Protein AF-A0A483IIA9-F1 (afdb_monomer_lite)

InterPro domains:
  IPR01966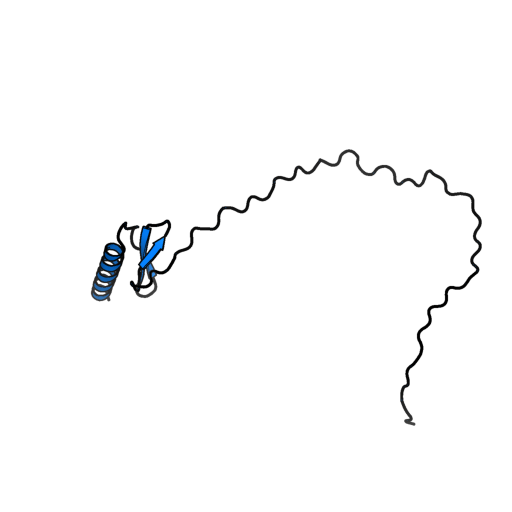6 Cell division activator CedA [NF007510] (24-109)
  IPR019666 Cell division activator CedA [PF10729] (32-105)
  IPR038463 CedA-like superfamily [G3DSA:3.30.730.20] (44-110)

Radius of gyration: 38.46 Å; chains: 1; bounding box: 85×51×94 Å

Secondary structure (DSSP, 8-state):
--------------PPP-----------TT-S-----S-----PPPP--PPPPP---EE-TT-SSEEEETTEEEEEEEETTEEEEPPPBSSHHHHHHHHHHHHHHHHH--

pLDDT: mean 73.08, std 19.44, range [34.75, 95.56]

Foldseek 3Di:
DDDYDDDDDDDDDDDDDPDDDDDDDDPPVVPPPPPPPPPDDDPDDDDPDDPDPQFDWADDPPADFWTAGPNWIKGWDDQPNDIDIDPTHNDNVVRRVVVVVVVVVSVVVD

Sequence (110 aa):
MRIGGEGATNGATIGYDIGFCFPLCLVNPFVMKPLRQQNRPVISYVPRVEPAPPEHAVKMDHFRDVWILRGKYVAFLLMGEHFRRSPAFSVPESAQRWANQVRQEGEIEA

Organism: Klebsiella pneumoniae (NCBI:txid573)

Structure (mmCIF, N/CA/C/O backbone):
data_AF-A0A483IIA9-F1
#
_entry.id   AF-A0A483IIA9-F1
#
loop_
_atom_site.group_PDB
_atom_site.id
_atom_site.type_symbol
_atom_site.label_atom_id
_atom_site.label_alt_id
_atom_site.label_comp_id
_atom_site.label_asym_id
_atom_site.label_entity_id
_atom_site.label_seq_id
_atom_site.pdbx_PDB_ins_code
_atom_site.Cartn_x
_atom_site.Cartn_y
_atom_site.Cartn_z
_atom_site.occupancy
_atom_site.B_iso_or_equiv
_atom_site.auth_seq_id
_atom_site.auth_comp_id
_atom_site.auth_asym_id
_atom_site.auth_atom_id
_atom_site.pdbx_PDB_model_num
ATOM 1 N N . MET A 1 1 ? -70.596 -17.951 -30.491 1.00 38.91 1 MET A N 1
ATOM 2 C CA . MET A 1 1 ? -70.231 -19.144 -31.284 1.00 38.91 1 MET A CA 1
ATOM 3 C C . MET A 1 1 ? -68.708 -19.165 -31.375 1.00 38.91 1 MET A C 1
ATOM 5 O O . MET A 1 1 ? -68.150 -18.209 -31.891 1.00 38.91 1 MET A O 1
ATOM 9 N N . ARG A 1 2 ? -68.035 -20.132 -30.735 1.00 48.66 2 ARG A N 1
ATOM 10 C CA . ARG A 1 2 ? -66.566 -20.290 -30.766 1.00 48.66 2 ARG A CA 1
ATOM 11 C C . ARG A 1 2 ? -66.201 -21.291 -31.852 1.00 48.66 2 ARG A C 1
ATOM 13 O O . ARG A 1 2 ? -66.718 -22.392 -31.740 1.00 48.66 2 ARG A O 1
ATOM 20 N N . ILE A 1 3 ? -65.298 -20.952 -32.775 1.00 44.03 3 ILE A N 1
ATOM 21 C CA . ILE A 1 3 ? -64.395 -21.872 -33.507 1.00 44.03 3 ILE A CA 1
ATOM 22 C C . ILE A 1 3 ? -63.274 -20.967 -34.078 1.00 44.03 3 ILE A C 1
ATOM 24 O O . ILE A 1 3 ? -63.612 -19.969 -34.703 1.00 44.03 3 ILE A O 1
ATOM 28 N N . GLY A 1 4 ? -62.001 -21.050 -33.660 1.00 36.12 4 GLY A N 1
ATOM 29 C CA . GLY A 1 4 ? -60.980 -22.044 -34.063 1.00 36.12 4 GLY A CA 1
ATOM 30 C C . GLY A 1 4 ? -60.214 -21.488 -35.282 1.00 36.12 4 GLY A C 1
ATOM 31 O O . GLY A 1 4 ? -60.855 -20.944 -36.166 1.00 36.12 4 GLY A O 1
ATOM 32 N N . GLY A 1 5 ? -58.891 -21.486 -35.433 1.00 34.75 5 GLY A N 1
ATOM 33 C CA . GLY A 1 5 ? -57.763 -22.202 -34.833 1.00 34.75 5 GLY A CA 1
ATOM 34 C C . GLY A 1 5 ? -56.699 -22.342 -35.946 1.00 34.75 5 GLY A C 1
ATOM 35 O O . GLY A 1 5 ? -57.099 -22.512 -37.090 1.00 34.75 5 GLY A O 1
ATOM 36 N N . GLU A 1 6 ? -55.408 -22.202 -35.601 1.00 40.75 6 GLU A N 1
ATOM 37 C CA . GLU A 1 6 ? -54.184 -22.729 -36.274 1.00 40.75 6 GLU A CA 1
ATOM 38 C C . GLU A 1 6 ? -54.036 -22.553 -37.813 1.00 40.75 6 GLU A C 1
ATOM 40 O O . GLU A 1 6 ? -54.862 -22.974 -38.604 1.00 40.75 6 GLU A O 1
ATOM 45 N N . GLY A 1 7 ? -53.000 -21.916 -38.372 1.00 40.59 7 GLY A N 1
ATOM 46 C CA . GLY A 1 7 ? -51.572 -22.166 -38.170 1.00 40.59 7 GLY A CA 1
ATOM 47 C C . GLY A 1 7 ? -51.032 -23.107 -39.263 1.00 40.59 7 GLY A C 1
ATOM 48 O O . GLY A 1 7 ? -51.350 -24.284 -39.223 1.00 40.59 7 GLY A O 1
ATOM 49 N N . ALA A 1 8 ? -50.215 -22.616 -40.208 1.00 36.09 8 ALA A N 1
ATOM 50 C CA . ALA A 1 8 ? -49.147 -23.390 -40.869 1.00 36.09 8 ALA A CA 1
ATOM 51 C C . ALA A 1 8 ? -48.306 -22.521 -41.825 1.00 36.09 8 ALA A C 1
ATOM 53 O O . ALA A 1 8 ? -48.805 -21.732 -42.619 1.00 36.09 8 ALA A O 1
ATOM 54 N N . THR A 1 9 ? -47.001 -22.713 -41.704 1.00 48.88 9 THR A N 1
ATOM 55 C CA . THR A 1 9 ? -45.859 -22.165 -42.437 1.00 48.88 9 THR A CA 1
ATOM 56 C C . THR A 1 9 ? -45.884 -22.431 -43.951 1.00 48.88 9 THR A C 1
ATOM 58 O O . THR A 1 9 ? -46.404 -23.458 -44.377 1.00 48.88 9 THR A O 1
ATOM 61 N N . ASN A 1 10 ? -45.211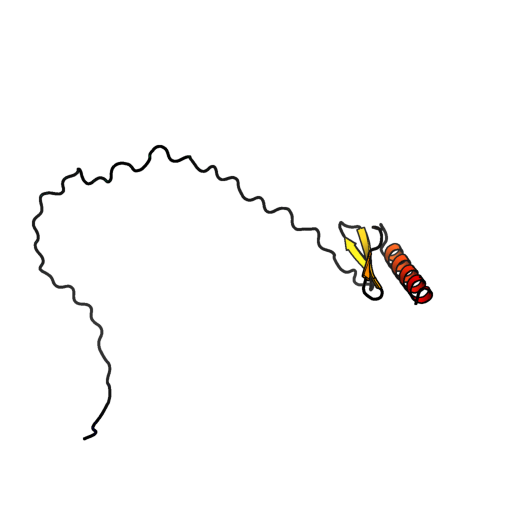 -21.584 -44.748 1.00 43.84 10 ASN A N 1
ATOM 62 C CA . ASN A 1 10 ? -44.055 -21.934 -45.610 1.00 43.84 10 ASN A CA 1
ATOM 63 C C . ASN A 1 10 ? -43.904 -20.976 -46.810 1.00 43.84 10 ASN A C 1
ATOM 65 O O . ASN A 1 10 ? -44.866 -20.726 -47.527 1.00 43.84 10 ASN A O 1
ATOM 69 N N . GLY A 1 11 ? -42.665 -20.553 -47.095 1.00 39.69 11 GLY A N 1
ATOM 70 C CA . GLY A 1 11 ? -42.249 -20.196 -48.461 1.00 39.69 11 GLY A CA 1
ATOM 71 C C . GLY A 1 11 ? -41.730 -18.773 -48.669 1.00 39.69 11 GLY A C 1
ATOM 72 O O . GLY A 1 11 ? -42.484 -17.866 -49.000 1.00 39.69 11 GLY A O 1
ATOM 73 N N . ALA A 1 12 ? -40.414 -18.599 -48.548 1.00 45.59 12 ALA A N 1
ATOM 74 C CA . ALA A 1 12 ? -39.676 -17.454 -49.072 1.00 45.59 12 ALA A CA 1
ATOM 75 C C . ALA A 1 12 ? -39.720 -17.419 -50.612 1.00 45.59 12 ALA A C 1
ATOM 77 O O . ALA A 1 12 ? -39.562 -18.471 -51.223 1.00 45.59 12 ALA A O 1
ATOM 78 N N . THR A 1 13 ? -39.856 -16.233 -51.225 1.00 45.41 13 THR A N 1
ATOM 79 C CA . THR A 1 13 ? -39.129 -15.785 -52.439 1.00 45.41 13 THR A CA 1
ATOM 80 C C . THR A 1 13 ? -39.445 -14.307 -52.706 1.00 45.41 13 THR A C 1
ATOM 82 O O . THR A 1 13 ? -40.600 -13.900 -52.786 1.00 45.41 13 THR A O 1
ATOM 85 N N . ILE A 1 14 ? -38.387 -13.504 -52.805 1.00 51.38 14 ILE A N 1
ATOM 86 C CA . ILE A 1 14 ? -38.386 -12.058 -53.046 1.00 51.38 14 ILE A CA 1
ATOM 87 C C . ILE A 1 14 ? -38.558 -11.835 -54.557 1.00 51.38 14 ILE A C 1
ATOM 89 O O . ILE A 1 14 ? -37.699 -12.253 -55.331 1.00 51.38 14 ILE A O 1
ATOM 93 N N . GLY A 1 15 ? -39.660 -11.212 -54.982 1.00 44.50 15 GLY A N 1
ATOM 94 C CA . GLY A 1 15 ? -39.900 -10.829 -56.378 1.00 44.50 15 GLY A CA 1
ATOM 95 C C . GLY A 1 15 ? -39.561 -9.357 -56.616 1.00 44.50 15 GLY A C 1
ATOM 96 O O . GLY A 1 15 ? -40.063 -8.492 -55.902 1.00 44.50 15 GLY A O 1
ATOM 97 N N . TYR A 1 16 ? -38.723 -9.069 -57.613 1.00 48.44 16 TYR A N 1
ATOM 98 C CA . TYR A 1 16 ? -38.549 -7.721 -58.160 1.00 48.44 16 TYR A CA 1
ATOM 99 C C . TYR A 1 16 ? -39.469 -7.574 -59.376 1.00 48.44 16 TYR A C 1
ATOM 101 O O . TYR A 1 16 ? -39.368 -8.369 -60.310 1.00 48.44 16 TYR A O 1
ATOM 109 N N . ASP A 1 17 ? -40.356 -6.578 -59.359 1.00 40.22 17 ASP A N 1
ATOM 110 C CA . ASP A 1 17 ? -41.228 -6.269 -60.493 1.00 40.22 17 ASP A CA 1
ATOM 111 C C . ASP A 1 17 ? -40.486 -5.400 -61.521 1.00 40.22 17 ASP A C 1
ATOM 113 O O . ASP A 1 17 ? -39.916 -4.347 -61.215 1.00 40.22 17 ASP A O 1
ATOM 117 N N . ILE A 1 18 ? -40.443 -5.920 -62.744 1.00 51.12 18 ILE A N 1
ATOM 118 C CA . ILE A 1 18 ? -39.771 -5.383 -63.921 1.00 51.12 18 ILE A CA 1
ATOM 119 C C . ILE A 1 18 ? -40.761 -4.433 -64.603 1.00 51.12 18 ILE A C 1
ATOM 121 O O . ILE A 1 18 ? -41.572 -4.891 -65.403 1.00 51.12 18 ILE A O 1
ATOM 125 N N . GLY A 1 19 ? -40.710 -3.120 -64.337 1.00 53.03 19 GLY A N 1
ATOM 126 C CA . GLY A 1 19 ? -41.557 -2.223 -65.136 1.00 53.03 19 GLY A CA 1
ATOM 127 C C . GLY A 1 19 ? -41.844 -0.794 -64.688 1.00 53.03 19 GLY A C 1
ATOM 128 O O . GLY A 1 19 ? -42.933 -0.320 -64.993 1.00 53.03 19 GLY A O 1
ATOM 129 N N . PHE A 1 20 ? -40.924 -0.055 -64.055 1.00 37.94 20 PHE A N 1
ATOM 130 C CA . PHE A 1 20 ? -41.105 1.404 -63.929 1.00 37.94 20 PHE A CA 1
ATOM 131 C C . PHE A 1 20 ? -40.120 2.180 -64.803 1.00 37.94 20 PHE A C 1
ATOM 133 O O . PHE A 1 20 ? -39.006 2.523 -64.410 1.00 37.94 20 PHE A O 1
ATOM 140 N N . CYS A 1 21 ? -40.566 2.432 -66.033 1.00 52.00 21 CYS A N 1
ATOM 141 C CA . CYS A 1 21 ? -40.008 3.439 -66.918 1.00 52.00 21 CYS A CA 1
ATOM 142 C C . CYS A 1 21 ? -40.270 4.823 -66.310 1.00 52.00 21 CYS A C 1
ATOM 144 O O . CYS A 1 21 ? -41.420 5.244 -66.208 1.00 52.00 21 CYS A O 1
ATOM 146 N N . PHE A 1 22 ? -39.211 5.550 -65.955 1.00 42.50 22 PHE A N 1
ATOM 147 C CA . PHE A 1 22 ? -39.267 7.007 -65.927 1.00 42.50 22 PHE A CA 1
ATOM 148 C C . PHE A 1 22 ? -38.118 7.595 -66.744 1.00 42.50 22 PHE A C 1
ATOM 150 O O . PHE A 1 22 ? -37.004 7.063 -66.721 1.00 42.50 22 PHE A O 1
ATOM 157 N N . PRO A 1 23 ? -38.403 8.664 -67.505 1.00 47.06 23 PRO A N 1
ATOM 158 C CA . PRO A 1 23 ? -37.519 9.186 -68.524 1.00 47.06 23 PRO A CA 1
ATOM 159 C C . PRO A 1 23 ? -36.307 9.864 -67.887 1.00 47.06 23 PRO A C 1
ATOM 161 O O . PRO A 1 23 ? -36.405 10.606 -66.909 1.00 47.06 23 PRO A O 1
ATOM 164 N N . LEU A 1 24 ? -35.153 9.620 -68.502 1.00 54.91 24 LEU A N 1
ATOM 165 C CA . LEU A 1 24 ? -33.979 10.473 -68.394 1.00 54.91 24 LEU A CA 1
ATOM 166 C C . LEU A 1 24 ? -34.353 11.921 -68.762 1.00 54.91 24 LEU A C 1
ATOM 168 O O . LEU A 1 24 ? -35.280 12.147 -69.539 1.00 54.91 24 LEU A O 1
ATOM 172 N N . CYS A 1 25 ? -33.530 12.865 -68.294 1.00 55.31 25 CYS A N 1
ATOM 173 C CA . CYS A 1 25 ? -33.574 14.321 -68.520 1.00 55.31 25 CYS A CA 1
ATOM 174 C C . CYS A 1 25 ? -34.559 15.043 -67.578 1.00 55.31 25 CYS A C 1
ATOM 176 O O . CYS A 1 25 ? -35.722 15.236 -67.896 1.00 55.31 25 CYS A O 1
ATOM 178 N N . LEU A 1 26 ? -34.163 15.481 -66.383 1.00 53.19 26 LEU A N 1
ATOM 179 C CA . LEU A 1 26 ? -33.304 16.655 -66.222 1.00 53.19 26 LEU A CA 1
ATOM 180 C C . LEU A 1 26 ? -32.673 16.627 -64.813 1.00 53.19 26 LEU A C 1
ATOM 182 O O . LEU A 1 26 ? -33.190 17.225 -63.870 1.00 53.19 26 LEU A O 1
ATOM 186 N N . VAL A 1 27 ? -31.553 15.918 -64.641 1.00 52.16 27 VAL A N 1
ATOM 187 C CA . VAL A 1 27 ? -30.679 16.135 -63.476 1.00 52.16 27 VAL A CA 1
ATOM 188 C C . VAL A 1 27 ? -30.116 17.536 -63.641 1.00 52.16 27 VAL A C 1
ATOM 190 O O . VAL A 1 27 ? -29.153 17.743 -64.369 1.00 52.16 27 VAL A O 1
ATOM 193 N N . ASN A 1 28 ? -30.771 18.520 -63.031 1.00 53.59 28 ASN A N 1
ATOM 194 C CA . ASN A 1 28 ? -30.193 19.838 -62.869 1.00 53.59 28 ASN A CA 1
ATOM 195 C C . ASN A 1 28 ? -28.870 19.631 -62.103 1.00 53.59 28 ASN A C 1
ATOM 197 O O . ASN A 1 28 ? -28.921 19.235 -60.933 1.00 53.59 28 ASN A O 1
ATOM 201 N N . PRO A 1 29 ? -27.685 19.839 -62.714 1.00 52.03 29 PRO A N 1
ATOM 202 C CA . PRO A 1 29 ? -26.410 19.605 -62.030 1.00 52.03 29 PRO A CA 1
ATOM 203 C C . PRO A 1 29 ? -26.213 20.574 -60.850 1.00 52.03 29 PRO A C 1
ATOM 205 O O . PRO A 1 29 ? -25.278 20.430 -60.067 1.00 52.03 29 PRO A O 1
ATOM 208 N N . PHE A 1 30 ? -27.122 21.542 -60.690 1.00 53.44 30 PHE A N 1
ATOM 209 C CA . PHE A 1 30 ? -27.131 22.533 -59.625 1.00 53.44 30 PHE A CA 1
ATOM 210 C C . PHE A 1 30 ? -27.678 22.039 -58.277 1.00 53.44 30 PHE A C 1
ATOM 212 O O . PHE A 1 30 ? -27.676 22.800 -57.314 1.00 53.44 30 PHE A O 1
ATOM 219 N N . VAL A 1 31 ? -28.092 20.771 -58.143 1.00 57.00 31 VAL A N 1
ATOM 220 C CA . VAL A 1 31 ? -28.402 20.176 -56.821 1.00 57.00 31 VAL A CA 1
ATOM 221 C C . VAL A 1 31 ? -27.144 19.562 -56.189 1.00 57.00 31 VAL A C 1
ATOM 223 O O . VAL A 1 31 ? -27.170 18.544 -55.501 1.00 57.00 31 VAL A O 1
ATOM 226 N N . MET A 1 32 ? -25.995 20.200 -56.390 1.00 68.00 32 MET A N 1
ATOM 227 C CA . MET A 1 32 ? -24.885 20.049 -55.461 1.00 68.00 32 MET A CA 1
ATOM 228 C C . MET A 1 32 ? -25.259 20.864 -54.227 1.00 68.00 32 MET A C 1
ATOM 230 O O . MET A 1 32 ? -25.398 22.084 -54.305 1.00 68.00 32 MET A O 1
ATOM 234 N N . LYS A 1 33 ? -25.469 20.193 -53.086 1.00 64.44 33 LYS A N 1
ATOM 235 C CA . LYS A 1 33 ? -25.614 20.876 -51.790 1.00 64.44 33 LYS A CA 1
ATOM 236 C C . LYS A 1 33 ? -24.487 21.918 -51.712 1.00 64.44 33 LYS A C 1
ATOM 238 O O . LYS A 1 33 ? -23.332 21.500 -51.836 1.00 64.44 33 LYS A O 1
ATOM 243 N N . PRO A 1 34 ? -24.772 23.227 -51.559 1.00 61.53 34 PRO A N 1
ATOM 244 C CA . PRO A 1 34 ? -23.710 24.224 -51.512 1.00 61.53 34 PRO A CA 1
ATOM 245 C C . PRO A 1 34 ? -22.736 23.814 -50.413 1.00 61.53 34 PRO A C 1
ATOM 247 O O . PRO A 1 34 ? -23.189 23.346 -49.361 1.00 61.53 34 PRO A O 1
ATOM 250 N N . LEU A 1 35 ? -21.429 23.915 -50.690 1.00 64.31 35 LEU A N 1
ATOM 251 C CA . LEU A 1 35 ? -20.360 23.490 -49.785 1.00 64.31 35 LEU A CA 1
ATOM 252 C C . LEU A 1 35 ? -20.662 24.029 -48.387 1.00 64.31 35 LEU A C 1
ATOM 254 O O . LEU A 1 35 ? -20.520 25.223 -48.115 1.00 64.31 35 LEU A O 1
ATOM 258 N N . ARG A 1 36 ? -21.155 23.160 -47.504 1.00 65.94 36 ARG A N 1
ATOM 259 C CA . ARG A 1 36 ? -21.488 23.592 -46.157 1.00 65.94 36 ARG A CA 1
ATOM 260 C C . ARG A 1 36 ? -20.183 23.866 -45.432 1.00 65.94 36 ARG A C 1
ATOM 262 O O . ARG A 1 36 ? -19.352 22.979 -45.300 1.00 65.94 36 ARG A O 1
ATOM 269 N N . GLN A 1 37 ? -20.058 25.117 -44.996 1.00 63.66 37 GLN A N 1
ATOM 270 C CA . GLN A 1 37 ? -19.061 25.646 -44.074 1.00 63.66 37 GLN A CA 1
ATOM 271 C C . GLN A 1 37 ? -17.614 25.216 -44.377 1.00 63.66 37 GLN A C 1
ATOM 273 O O . GLN A 1 37 ? -17.061 24.331 -43.734 1.00 63.66 37 GLN A O 1
ATOM 278 N N . GLN A 1 38 ? -16.968 25.933 -45.304 1.00 63.88 38 GLN A N 1
ATOM 279 C CA . GLN A 1 38 ? -15.508 25.877 -45.489 1.00 63.88 38 GLN A CA 1
ATOM 280 C C . GLN A 1 38 ? -14.738 26.407 -44.264 1.00 63.88 38 GLN A C 1
ATOM 282 O O . GLN A 1 38 ? -13.582 26.055 -44.064 1.00 63.88 38 GLN A O 1
ATOM 287 N N . ASN A 1 39 ? -15.386 27.216 -43.419 1.00 65.88 39 ASN A N 1
ATOM 288 C CA . ASN A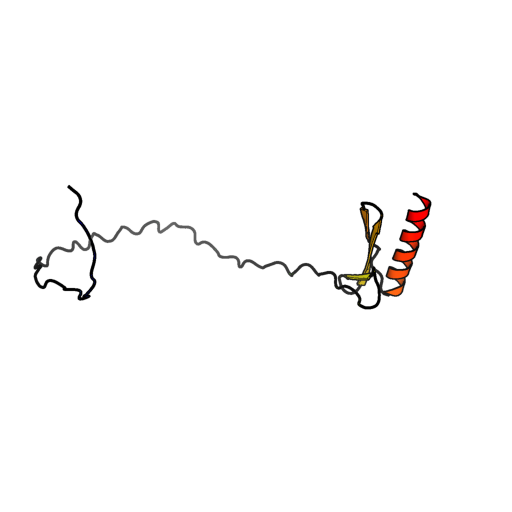 1 39 ? -14.813 27.761 -42.190 1.00 65.88 39 ASN A CA 1
ATOM 289 C C . ASN A 1 39 ? -15.237 26.933 -40.965 1.00 65.88 39 ASN A C 1
ATOM 291 O O . ASN A 1 39 ? -15.919 27.428 -40.062 1.00 65.88 39 ASN A O 1
ATOM 295 N N . ARG A 1 40 ? -14.940 25.628 -40.978 1.00 70.12 40 ARG A N 1
ATOM 296 C CA . ARG A 1 40 ? -15.039 24.797 -39.773 1.00 70.12 40 ARG A CA 1
ATOM 297 C C . ARG A 1 40 ? -13.624 24.649 -39.213 1.00 70.12 40 ARG A C 1
ATOM 299 O O . ARG A 1 40 ? -12.748 24.224 -39.963 1.00 70.12 40 ARG A O 1
ATOM 306 N N . PRO A 1 41 ? -13.375 25.009 -37.943 1.00 73.31 41 PRO A N 1
ATOM 307 C CA . PRO A 1 41 ? -12.044 24.887 -37.367 1.00 73.31 41 PRO A CA 1
ATOM 308 C C . PRO A 1 41 ? -11.565 23.436 -37.475 1.00 73.31 41 PRO A C 1
ATOM 310 O O . PRO A 1 41 ? -12.306 22.504 -37.147 1.00 73.31 41 PRO A O 1
ATOM 313 N N . VAL A 1 42 ? -10.336 23.256 -37.963 1.00 76.00 42 VAL A N 1
ATOM 314 C CA . VAL A 1 42 ? -9.664 21.956 -37.980 1.00 76.00 42 VAL A CA 1
ATOM 315 C C . VAL A 1 42 ? -9.475 21.537 -36.527 1.00 76.00 42 VAL A C 1
ATOM 317 O O . VAL A 1 42 ? -8.763 22.202 -35.778 1.00 76.00 42 VAL A O 1
ATOM 320 N N . ILE A 1 43 ? -10.148 20.465 -36.106 1.00 78.44 43 ILE A N 1
ATOM 321 C CA . ILE A 1 43 ? -9.984 19.929 -34.754 1.00 78.44 43 ILE A CA 1
ATOM 322 C C . ILE A 1 43 ? -8.622 19.242 -34.721 1.00 78.44 43 ILE A C 1
ATOM 324 O O . ILE A 1 43 ? -8.455 18.154 -35.274 1.00 78.44 43 ILE A O 1
ATOM 328 N N . SER A 1 44 ? -7.638 19.893 -34.107 1.00 80.44 44 SER A N 1
ATOM 329 C CA . SER A 1 44 ? -6.352 19.274 -33.829 1.00 80.44 44 SER A CA 1
ATOM 330 C C . SER A 1 44 ? -6.557 18.176 -32.791 1.00 80.44 44 SER A C 1
ATOM 332 O O . SER A 1 44 ? -7.020 18.407 -31.673 1.00 80.44 44 SER A O 1
ATOM 334 N N . TYR A 1 45 ? -6.247 16.945 -33.179 1.00 76.56 45 TYR A N 1
ATOM 335 C CA . TYR A 1 45 ? -6.240 15.838 -32.243 1.00 76.56 45 TYR A CA 1
ATOM 336 C C . TYR A 1 45 ? -4.933 15.870 -31.457 1.00 76.56 45 TYR A C 1
ATOM 338 O O . TYR A 1 45 ? -3.853 15.723 -32.028 1.00 76.56 45 TYR A O 1
ATOM 346 N N . VAL A 1 46 ? -5.042 16.047 -30.144 1.00 81.25 46 VAL A N 1
ATOM 347 C CA . VAL A 1 46 ? -3.964 15.714 -29.215 1.00 81.25 46 VAL A CA 1
ATOM 348 C C . VAL A 1 46 ? -4.246 14.295 -28.718 1.00 81.25 46 VAL A C 1
ATOM 350 O O . VAL A 1 46 ? -5.312 14.076 -28.133 1.00 81.25 46 VAL A O 1
ATOM 353 N N . PRO A 1 47 ? -3.346 13.323 -28.963 1.00 83.62 47 PRO A N 1
ATOM 354 C CA . PRO A 1 47 ? -3.495 11.973 -28.441 1.00 83.62 47 PRO A CA 1
ATOM 355 C C . PRO A 1 47 ? -3.732 11.991 -26.938 1.00 83.62 47 PRO A C 1
ATOM 357 O O . PRO A 1 47 ? -3.014 12.665 -26.197 1.00 83.62 47 PRO A O 1
ATOM 360 N N . ARG A 1 48 ? -4.744 11.246 -26.484 1.00 76.62 48 ARG A N 1
ATOM 361 C CA . ARG A 1 48 ? -4.936 11.010 -25.052 1.00 76.62 48 ARG A CA 1
ATOM 362 C C . ARG A 1 48 ? -3.762 10.163 -24.572 1.00 76.62 48 ARG A C 1
ATOM 364 O O . ARG A 1 48 ? -3.676 8.984 -24.897 1.00 76.62 48 ARG A O 1
ATOM 371 N N . VAL A 1 49 ? -2.838 10.796 -23.858 1.00 80.00 49 VAL A N 1
ATOM 372 C CA . VAL A 1 49 ? -1.784 10.097 -23.128 1.00 80.00 49 VAL A CA 1
ATOM 373 C C . VAL A 1 49 ? -2.418 9.640 -21.828 1.00 80.00 49 VAL A C 1
ATOM 375 O O . VAL A 1 49 ? -2.640 10.448 -20.928 1.00 80.00 49 VAL A O 1
ATOM 378 N N . GLU A 1 50 ? -2.766 8.359 -21.761 1.00 79.25 50 GLU A N 1
ATOM 379 C CA . GLU A 1 50 ? -3.150 7.758 -20.490 1.00 79.25 50 GLU A CA 1
ATOM 380 C C . GLU A 1 50 ? -1.963 7.926 -19.527 1.00 79.25 50 GLU A C 1
ATOM 382 O O . GLU A 1 50 ? -0.832 7.569 -19.886 1.00 79.25 50 GLU A O 1
ATOM 387 N N . PRO A 1 51 ? -2.165 8.534 -18.344 1.00 77.12 51 PRO A N 1
ATOM 388 C CA . PRO A 1 51 ? -1.094 8.663 -17.372 1.00 77.12 51 PRO A CA 1
ATOM 389 C C . PRO A 1 51 ? -0.583 7.266 -17.015 1.00 77.12 51 PRO A C 1
ATOM 391 O O . PRO A 1 51 ? -1.352 6.302 -17.001 1.00 77.12 51 PRO A O 1
ATOM 394 N N . ALA A 1 52 ? 0.718 7.157 -16.731 1.00 74.12 52 ALA A N 1
ATOM 395 C CA . ALA A 1 52 ? 1.302 5.891 -16.306 1.00 74.12 52 ALA A CA 1
ATOM 396 C C . ALA A 1 52 ? 0.449 5.280 -15.176 1.00 74.12 52 ALA A C 1
ATOM 398 O O . ALA A 1 52 ? 0.032 6.027 -14.278 1.00 74.12 52 ALA A O 1
ATOM 399 N N . PRO A 1 53 ? 0.172 3.962 -15.215 1.00 71.06 53 PRO A N 1
ATOM 400 C CA . PRO A 1 53 ? -0.624 3.312 -14.187 1.00 71.06 53 PRO A CA 1
ATOM 401 C C . PRO A 1 53 ? -0.092 3.669 -12.794 1.00 71.06 53 PRO A C 1
ATOM 403 O O . PRO A 1 53 ? 1.130 3.652 -12.598 1.00 71.06 53 PRO A O 1
ATOM 406 N N . PRO A 1 54 ? -0.969 4.015 -11.831 1.00 69.25 54 PRO A N 1
ATOM 407 C CA . PRO A 1 54 ? -0.546 4.270 -10.465 1.00 69.25 54 PRO A CA 1
ATOM 408 C C . PRO A 1 54 ? 0.245 3.071 -9.960 1.00 69.25 54 PRO A C 1
ATOM 410 O O . PRO A 1 54 ? -0.175 1.928 -10.126 1.00 69.25 54 PRO A O 1
ATOM 413 N N . GLU A 1 55 ? 1.400 3.321 -9.360 1.00 70.00 55 GLU A N 1
ATOM 414 C CA . GLU A 1 55 ? 2.266 2.236 -8.923 1.00 70.00 55 GLU A CA 1
ATOM 415 C C . GLU A 1 55 ? 1.568 1.439 -7.808 1.00 70.00 55 GLU A C 1
ATOM 417 O O . GLU A 1 55 ? 1.329 1.948 -6.710 1.00 70.00 55 GLU A O 1
ATOM 422 N N . HIS A 1 56 ? 1.156 0.211 -8.133 1.00 74.75 56 HIS A N 1
ATOM 423 C CA . HIS A 1 56 ? 0.319 -0.619 -7.273 1.00 74.75 56 HIS A CA 1
ATOM 424 C C . HIS A 1 56 ? 1.116 -1.196 -6.099 1.00 74.75 56 HIS A C 1
ATOM 426 O O . HIS A 1 56 ? 2.286 -1.554 -6.232 1.00 74.75 56 HIS A O 1
ATOM 432 N N . ALA A 1 57 ? 0.461 -1.317 -4.943 1.00 84.75 57 ALA A N 1
ATOM 433 C CA . ALA A 1 57 ? 1.030 -2.003 -3.792 1.00 84.75 57 ALA A CA 1
ATOM 434 C C . ALA A 1 57 ? 1.067 -3.515 -4.055 1.00 84.75 57 ALA A 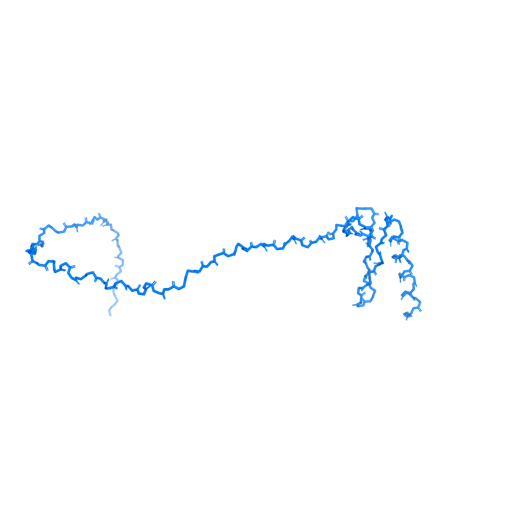C 1
ATOM 436 O O . ALA A 1 57 ? 0.033 -4.115 -4.350 1.00 84.75 57 ALA A O 1
ATOM 437 N N . VAL A 1 58 ? 2.233 -4.138 -3.900 1.00 89.19 58 VAL A N 1
ATOM 438 C CA . VAL A 1 58 ? 2.392 -5.598 -4.014 1.00 89.19 58 VAL A CA 1
ATOM 439 C C . VAL A 1 58 ? 2.543 -6.192 -2.619 1.00 89.19 58 VAL A C 1
ATOM 441 O O . VAL A 1 58 ? 3.405 -5.756 -1.860 1.00 89.19 58 VAL A O 1
ATOM 444 N N . LYS A 1 59 ? 1.701 -7.159 -2.246 1.00 88.62 59 LYS A N 1
ATOM 445 C CA . LYS A 1 59 ? 1.790 -7.811 -0.931 1.00 88.62 59 LYS A CA 1
ATOM 446 C C . LYS A 1 59 ? 3.051 -8.673 -0.856 1.00 88.62 59 LYS A C 1
ATOM 448 O O . LYS A 1 59 ? 3.348 -9.390 -1.804 1.00 88.62 59 LYS A O 1
ATOM 453 N N . MET A 1 60 ? 3.772 -8.613 0.263 1.00 89.38 60 MET A N 1
ATOM 454 C CA . MET A 1 60 ? 4.957 -9.444 0.483 1.00 89.38 60 MET A CA 1
ATOM 455 C C . MET A 1 60 ? 4.560 -10.820 1.043 1.00 89.38 60 MET A C 1
ATOM 457 O O . MET A 1 60 ? 3.837 -10.893 2.034 1.00 89.38 60 MET A O 1
ATOM 461 N N . ASP A 1 61 ? 5.060 -11.911 0.459 1.00 86.25 61 ASP A N 1
ATOM 462 C CA . ASP A 1 61 ? 4.590 -13.276 0.769 1.00 86.25 61 ASP A CA 1
ATOM 463 C C . ASP A 1 61 ? 4.921 -13.761 2.195 1.00 86.25 61 ASP A C 1
ATOM 465 O O . ASP A 1 61 ? 4.224 -14.612 2.748 1.00 86.25 61 ASP A O 1
ATOM 469 N N . HIS A 1 62 ? 5.957 -13.203 2.828 1.00 88.62 62 HIS A N 1
ATOM 470 C CA . HIS A 1 62 ? 6.446 -13.651 4.144 1.00 88.62 62 HIS A CA 1
ATOM 471 C C . HIS A 1 62 ? 6.046 -12.751 5.315 1.00 88.62 62 HIS A C 1
ATOM 473 O O . HIS A 1 62 ? 6.284 -13.095 6.473 1.00 88.62 62 HIS A O 1
ATOM 479 N N . PHE A 1 63 ? 5.429 -11.607 5.036 1.00 87.38 63 PHE A N 1
ATOM 480 C CA . PHE A 1 63 ? 5.090 -10.613 6.044 1.00 87.38 63 PHE A CA 1
ATOM 481 C C . PHE A 1 63 ? 3.601 -10.291 5.966 1.00 87.38 63 PHE A C 1
ATOM 483 O O . PHE A 1 63 ? 3.057 -10.047 4.893 1.00 87.38 63 PHE A O 1
ATOM 490 N N . ARG A 1 64 ? 2.914 -10.298 7.113 1.00 87.69 64 ARG A N 1
ATOM 491 C CA . ARG A 1 64 ? 1.448 -10.143 7.143 1.00 87.69 64 ARG A CA 1
ATOM 492 C C . ARG A 1 64 ? 1.007 -8.747 6.725 1.00 87.69 64 ARG A C 1
ATOM 494 O O . ARG A 1 64 ? 0.039 -8.609 5.980 1.00 87.69 64 ARG A O 1
ATOM 501 N N . ASP A 1 65 ? 1.739 -7.746 7.203 1.00 91.25 65 ASP A N 1
ATOM 502 C CA . ASP A 1 65 ? 1.331 -6.342 7.139 1.00 91.25 65 ASP A CA 1
ATOM 503 C C . ASP A 1 65 ? 2.147 -5.540 6.122 1.00 91.25 65 ASP A C 1
ATOM 505 O O . ASP A 1 65 ? 1.878 -4.357 5.927 1.00 91.25 65 ASP A O 1
ATOM 509 N N . VAL A 1 66 ? 3.148 -6.158 5.482 1.00 93.81 66 VAL A N 1
ATOM 510 C CA . VAL A 1 66 ? 4.128 -5.470 4.632 1.00 93.81 66 VAL A CA 1
ATOM 511 C C . VAL A 1 66 ? 3.766 -5.587 3.157 1.00 93.81 66 VAL A C 1
ATOM 513 O O . VAL A 1 66 ? 3.458 -6.656 2.630 1.00 93.81 66 VAL A O 1
ATOM 516 N N . TRP A 1 67 ? 3.861 -4.449 2.487 1.00 93.69 67 TRP A N 1
ATOM 517 C CA . TRP A 1 67 ? 3.595 -4.252 1.076 1.00 93.69 67 TRP A CA 1
ATOM 518 C C . TRP A 1 67 ? 4.759 -3.501 0.432 1.00 93.69 67 TRP A C 1
ATOM 520 O O . TRP A 1 67 ? 5.452 -2.714 1.080 1.00 93.69 67 TRP A O 1
ATOM 530 N N . ILE A 1 68 ? 4.969 -3.731 -0.857 1.00 92.69 68 ILE A N 1
ATOM 531 C CA . ILE A 1 68 ? 5.973 -3.055 -1.667 1.00 92.69 68 ILE A CA 1
ATOM 532 C C . ILE A 1 68 ? 5.292 -1.913 -2.417 1.00 92.69 68 ILE A C 1
ATOM 534 O O . ILE A 1 68 ? 4.347 -2.133 -3.170 1.00 92.69 68 ILE A O 1
ATOM 538 N N . LEU A 1 69 ? 5.791 -0.696 -2.215 1.00 91.25 69 LEU A N 1
ATOM 539 C CA . LEU A 1 69 ? 5.372 0.525 -2.896 1.00 91.25 69 LEU A CA 1
ATOM 540 C C . LEU A 1 69 ? 6.604 1.221 -3.472 1.00 91.25 69 LEU A C 1
ATOM 542 O O . LEU A 1 69 ? 7.501 1.602 -2.721 1.00 91.25 69 LEU A O 1
ATOM 546 N N . ARG A 1 70 ? 6.653 1.408 -4.798 1.00 87.75 70 ARG A N 1
ATOM 547 C CA . ARG A 1 70 ? 7.776 2.069 -5.498 1.00 87.75 70 ARG A CA 1
ATOM 548 C C . ARG A 1 70 ? 9.146 1.443 -5.179 1.00 87.75 70 ARG A C 1
ATOM 550 O O . ARG A 1 70 ? 10.134 2.147 -4.968 1.00 87.75 70 ARG A O 1
ATOM 557 N N . GLY A 1 71 ? 9.185 0.116 -5.026 1.00 89.62 71 GLY A N 1
ATOM 558 C CA . GLY A 1 71 ? 10.388 -0.628 -4.630 1.00 89.62 71 GLY A CA 1
ATOM 559 C C . GLY A 1 71 ? 10.833 -0.431 -3.171 1.00 89.62 71 GLY A C 1
ATOM 560 O O . GLY A 1 71 ? 11.951 -0.801 -2.819 1.00 89.62 71 GLY A O 1
ATOM 561 N N . LYS A 1 72 ? 9.993 0.166 -2.317 1.00 93.50 72 LYS A N 1
ATOM 562 C CA . LYS A 1 72 ? 10.210 0.300 -0.869 1.00 93.50 72 LYS A CA 1
ATOM 563 C C . LYS A 1 72 ? 9.187 -0.512 -0.090 1.00 93.50 72 LYS A C 1
ATOM 565 O O . LYS A 1 72 ? 8.093 -0.767 -0.581 1.00 93.50 72 LYS A O 1
ATOM 570 N N . TYR A 1 73 ? 9.526 -0.865 1.142 1.00 94.31 73 TYR A N 1
ATOM 571 C CA . TYR A 1 73 ? 8.662 -1.646 2.020 1.00 94.31 73 TYR A CA 1
ATOM 572 C C . TYR A 1 73 ? 7.866 -0.728 2.940 1.00 94.31 73 TYR A C 1
ATOM 574 O O . TYR A 1 73 ? 8.429 0.133 3.616 1.00 94.31 73 TYR A O 1
ATOM 582 N N . VAL A 1 74 ? 6.553 -0.911 2.966 1.00 94.50 74 VAL A N 1
ATOM 583 C CA . VAL A 1 74 ? 5.610 -0.131 3.768 1.00 94.50 74 VAL A CA 1
ATOM 584 C C . VAL A 1 74 ? 4.683 -1.099 4.488 1.00 94.50 74 VAL A C 1
ATOM 586 O O . VAL A 1 74 ? 4.241 -2.076 3.893 1.00 94.50 74 VAL A O 1
ATOM 589 N N . ALA A 1 75 ? 4.368 -0.832 5.751 1.00 94.94 75 ALA A N 1
ATOM 590 C CA . ALA A 1 75 ? 3.372 -1.591 6.491 1.00 94.94 75 ALA A CA 1
ATOM 591 C C . ALA A 1 75 ? 2.027 -0.856 6.545 1.00 94.94 75 ALA A C 1
ATOM 593 O O . ALA A 1 75 ? 1.981 0.359 6.759 1.00 94.94 75 ALA A O 1
ATOM 594 N N . PHE A 1 76 ? 0.941 -1.609 6.376 1.00 92.25 76 PHE A N 1
ATOM 595 C CA . PHE A 1 76 ? -0.436 -1.138 6.511 1.00 92.25 76 PHE A CA 1
ATOM 596 C C . PHE A 1 76 ? -1.128 -1.898 7.634 1.00 92.25 76 PHE A C 1
ATOM 598 O O . PHE A 1 76 ? -1.177 -3.126 7.614 1.00 92.25 76 PHE A O 1
ATOM 605 N N . LEU A 1 77 ? -1.683 -1.166 8.597 1.00 91.69 77 LEU A N 1
ATOM 606 C CA . LEU A 1 77 ? -2.420 -1.740 9.716 1.00 91.69 77 LEU A CA 1
ATOM 607 C C . LEU A 1 77 ? -3.765 -1.050 9.859 1.00 91.69 77 LEU A C 1
ATOM 609 O O . LEU A 1 77 ? -3.852 0.171 9.751 1.00 91.69 77 LEU A O 1
ATOM 613 N N . LEU A 1 78 ? -4.795 -1.839 10.140 1.00 88.56 78 LEU A N 1
ATOM 614 C CA . LEU A 1 78 ? -6.079 -1.341 10.605 1.00 88.56 78 LEU A CA 1
ATOM 615 C C . LEU A 1 78 ? -6.068 -1.379 12.136 1.00 88.56 78 LEU A C 1
ATOM 617 O O . LEU A 1 78 ? -5.955 -2.456 12.718 1.00 88.56 78 LEU A O 1
ATOM 621 N N . MET A 1 79 ? -6.141 -0.209 12.764 1.00 86.00 79 MET A N 1
ATOM 622 C CA . MET A 1 79 ? -6.211 -0.044 14.216 1.00 86.00 79 MET A CA 1
ATOM 623 C C . MET A 1 79 ? -7.580 0.544 14.554 1.00 86.00 79 MET A C 1
ATOM 625 O O . MET A 1 79 ? -7.853 1.697 14.216 1.00 86.00 79 MET A O 1
ATOM 629 N N . GLY A 1 80 ? -8.453 -0.261 15.166 1.00 83.56 80 GLY A N 1
ATOM 630 C CA . GLY A 1 80 ? -9.855 0.106 15.376 1.00 83.56 80 GLY A CA 1
ATOM 631 C C . GLY A 1 80 ? -10.543 0.424 14.046 1.00 83.56 80 GLY A C 1
ATOM 632 O O . GLY A 1 80 ? -10.739 -0.464 13.219 1.00 83.56 80 GLY A O 1
ATOM 633 N N . GLU A 1 81 ? -10.854 1.702 13.828 1.00 85.44 81 GLU A N 1
ATOM 634 C CA . GLU A 1 81 ? -11.529 2.211 12.624 1.00 85.44 81 GLU A CA 1
ATOM 635 C C . GLU A 1 81 ? -10.584 2.955 11.653 1.00 85.44 81 GLU A C 1
ATOM 637 O O . GLU A 1 81 ? -11.000 3.409 10.587 1.00 85.44 81 GLU A O 1
ATOM 642 N N . HIS A 1 82 ? -9.292 3.076 11.986 1.00 86.56 82 HIS A N 1
ATOM 643 C CA . HIS A 1 82 ? -8.330 3.862 11.212 1.00 86.56 82 HIS A CA 1
ATOM 644 C C . HIS A 1 82 ? -7.210 3.017 10.605 1.00 86.56 82 HIS A C 1
ATOM 646 O O . HIS A 1 82 ? -6.566 2.207 11.273 1.00 86.56 82 HIS A O 1
ATOM 652 N N . PHE A 1 83 ? -6.898 3.282 9.334 1.00 88.38 83 PHE A N 1
ATOM 653 C CA . PHE A 1 83 ? -5.698 2.746 8.700 1.00 88.38 83 PHE A CA 1
ATOM 654 C C . PHE A 1 83 ? -4.475 3.590 9.057 1.00 88.38 83 PHE A C 1
ATOM 656 O O . PHE A 1 83 ? -4.414 4.791 8.787 1.00 88.38 83 PHE A O 1
ATOM 663 N N . ARG A 1 84 ? -3.458 2.942 9.618 1.00 90.44 84 ARG A N 1
ATOM 664 C CA . ARG A 1 84 ? -2.126 3.505 9.823 1.00 90.44 84 ARG A CA 1
ATOM 665 C C . ARG A 1 84 ? -1.180 2.951 8.763 1.00 90.44 84 ARG A C 1
ATOM 667 O O . ARG A 1 84 ? -1.198 1.761 8.446 1.0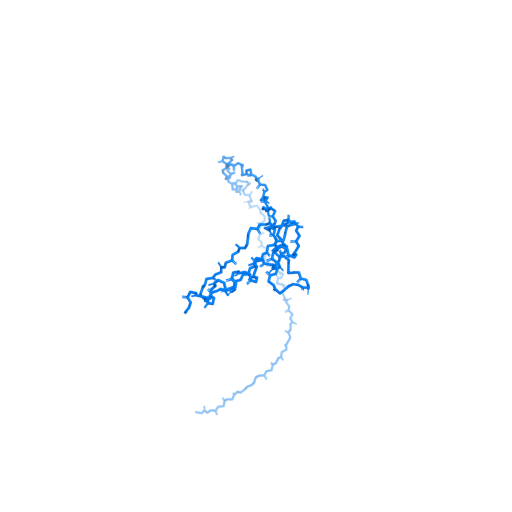0 90.44 84 ARG A O 1
ATOM 674 N N . ARG A 1 85 ? -0.336 3.830 8.225 1.00 92.69 85 ARG A N 1
ATOM 675 C CA . ARG A 1 85 ? 0.687 3.497 7.230 1.00 92.69 85 ARG A CA 1
ATOM 676 C C . ARG A 1 85 ? 2.061 3.878 7.757 1.00 92.69 85 ARG A C 1
ATOM 678 O O . ARG A 1 85 ? 2.241 4.998 8.232 1.00 92.69 85 ARG A O 1
ATOM 685 N N . SER A 1 86 ? 3.022 2.976 7.614 1.00 93.81 86 SER A N 1
ATOM 686 C CA . SER A 1 86 ? 4.409 3.235 7.988 1.00 93.81 86 SER A CA 1
ATOM 687 C C . SER A 1 86 ? 5.094 4.211 7.019 1.00 93.81 86 SER A C 1
ATOM 689 O O . SER A 1 86 ? 4.648 4.377 5.878 1.00 93.81 86 SER A O 1
ATOM 691 N N . PRO A 1 87 ? 6.222 4.830 7.404 1.00 94.62 87 PRO A N 1
ATOM 692 C CA . PRO A 1 87 ? 7.135 5.406 6.421 1.00 94.62 87 PRO A CA 1
ATOM 693 C C . PRO A 1 87 ? 7.705 4.309 5.501 1.00 94.62 87 PRO A C 1
ATOM 695 O O . PRO A 1 87 ? 7.595 3.114 5.786 1.00 94.62 87 PRO A O 1
ATOM 698 N N . ALA A 1 88 ? 8.302 4.714 4.380 1.00 94.25 88 ALA A N 1
ATOM 699 C CA . ALA A 1 88 ? 8.912 3.793 3.425 1.00 94.25 88 ALA A CA 1
ATOM 700 C C . ALA A 1 88 ? 10.298 3.335 3.903 1.00 94.25 88 ALA A C 1
ATOM 702 O O . ALA A 1 88 ? 11.196 4.155 4.096 1.00 94.25 88 ALA A O 1
ATOM 703 N N . PHE A 1 89 ? 10.481 2.025 4.044 1.00 95.56 89 PHE A N 1
ATOM 704 C CA . PHE A 1 89 ? 11.729 1.403 4.476 1.00 95.56 89 PHE A CA 1
ATOM 705 C C . PHE A 1 89 ? 12.472 0.736 3.313 1.00 95.56 89 PHE A C 1
ATOM 707 O O . PHE A 1 89 ? 11.891 0.369 2.290 1.00 95.56 89 PHE A O 1
ATOM 714 N N . SER A 1 90 ? 13.785 0.567 3.471 1.00 94.50 90 SER A N 1
ATOM 715 C CA . SER A 1 90 ? 14.633 -0.196 2.545 1.00 94.50 90 SER A CA 1
ATOM 716 C C . SER A 1 90 ? 14.592 -1.704 2.790 1.00 94.50 90 SER A C 1
ATOM 718 O O . SER A 1 90 ? 14.927 -2.464 1.890 1.00 94.50 90 SER A O 1
ATOM 720 N N . VAL A 1 91 ? 14.187 -2.123 3.990 1.00 94.69 91 VAL A N 1
ATOM 721 C CA . VAL A 1 91 ? 14.254 -3.504 4.476 1.00 94.69 91 VAL A CA 1
ATOM 722 C C . VAL A 1 91 ? 12.864 -3.914 4.989 1.00 94.69 91 VAL A C 1
ATOM 724 O O . VAL A 1 91 ? 12.260 -3.140 5.744 1.00 94.69 91 VAL A O 1
ATOM 727 N N . PRO A 1 92 ? 12.320 -5.082 4.594 1.00 94.06 92 PRO A N 1
ATOM 728 C CA . PRO A 1 92 ? 10.961 -5.481 4.966 1.00 94.06 92 PRO A CA 1
ATOM 729 C C . PRO A 1 92 ? 10.800 -5.720 6.474 1.00 94.06 92 PRO A C 1
ATOM 731 O O . PRO A 1 92 ? 9.761 -5.390 7.047 1.00 94.06 92 PRO A O 1
ATOM 734 N N . GLU A 1 93 ? 11.843 -6.197 7.153 1.00 94.88 93 GLU A N 1
ATOM 735 C CA . GLU A 1 93 ? 11.857 -6.425 8.599 1.00 94.88 93 GLU A CA 1
ATOM 736 C C . GLU A 1 93 ? 11.618 -5.130 9.383 1.00 94.88 93 GLU A C 1
ATOM 738 O O . GLU A 1 93 ? 10.953 -5.151 10.419 1.00 94.88 93 GLU A O 1
ATOM 743 N N . SER A 1 94 ? 12.119 -3.990 8.897 1.00 95.31 94 SER A N 1
ATOM 744 C CA . SER A 1 94 ? 11.886 -2.684 9.525 1.00 95.31 94 SER A CA 1
ATOM 745 C C . SER A 1 94 ? 10.408 -2.295 9.482 1.00 95.31 94 SER A C 1
ATOM 747 O O . SER A 1 94 ? 9.865 -1.845 10.491 1.00 95.31 94 SER A O 1
ATOM 749 N N . ALA A 1 95 ? 9.742 -2.536 8.349 1.00 95.19 95 ALA A N 1
ATOM 750 C CA . ALA A 1 95 ? 8.310 -2.291 8.202 1.00 95.19 95 ALA A CA 1
ATOM 751 C C . ALA A 1 95 ? 7.494 -3.201 9.136 1.00 95.19 95 ALA A C 1
ATOM 753 O O . ALA A 1 95 ? 6.579 -2.731 9.812 1.00 95.19 95 ALA A O 1
ATOM 754 N N . GLN A 1 96 ? 7.867 -4.481 9.246 1.00 93.81 96 GLN A N 1
ATOM 755 C CA . GLN A 1 96 ? 7.203 -5.411 10.163 1.00 93.81 96 GLN A CA 1
ATOM 756 C C . GLN A 1 96 ? 7.429 -5.047 11.639 1.00 93.81 96 GLN A C 1
ATOM 758 O O . GLN A 1 96 ? 6.512 -5.167 12.449 1.00 93.81 96 GLN A O 1
ATOM 763 N N . ARG A 1 97 ? 8.627 -4.585 12.017 1.00 95.12 97 ARG A N 1
ATOM 764 C CA . ARG A 1 97 ? 8.899 -4.116 13.387 1.00 95.12 97 ARG A CA 1
ATOM 765 C C . ARG A 1 97 ? 8.040 -2.911 13.745 1.00 95.12 97 ARG A C 1
ATOM 767 O O . ARG A 1 97 ? 7.447 -2.907 14.818 1.00 95.12 97 ARG A O 1
ATOM 774 N N . TRP A 1 98 ? 7.920 -1.948 12.832 1.00 95.06 98 TRP A N 1
ATOM 775 C CA . TRP A 1 98 ? 7.014 -0.814 13.012 1.00 95.06 98 TRP A CA 1
ATOM 776 C C . TRP A 1 98 ? 5.562 -1.277 13.181 1.00 95.06 98 TRP A C 1
ATOM 778 O O . TRP A 1 98 ? 4.878 -0.824 14.091 1.00 95.06 98 TRP A O 1
ATOM 788 N N . ALA A 1 99 ? 5.110 -2.237 12.367 1.00 93.56 99 ALA A N 1
ATOM 789 C CA . ALA A 1 99 ? 3.772 -2.814 12.483 1.00 93.56 99 ALA A CA 1
ATOM 790 C C . ALA A 1 99 ? 3.511 -3.409 13.878 1.00 93.56 99 ALA A C 1
ATOM 792 O O . ALA A 1 99 ? 2.464 -3.173 14.478 1.00 93.56 99 ALA A O 1
ATOM 793 N N . ASN A 1 100 ? 4.482 -4.155 14.411 1.00 93.50 100 ASN A N 1
ATOM 794 C CA . ASN A 1 100 ? 4.385 -4.747 15.743 1.00 93.50 100 ASN A CA 1
ATOM 795 C C . ASN A 1 100 ? 4.378 -3.680 16.845 1.00 93.50 100 ASN A C 1
ATOM 797 O O . ASN A 1 100 ? 3.610 -3.806 17.792 1.00 93.50 100 ASN A O 1
ATOM 801 N N . GLN A 1 101 ? 5.192 -2.632 16.703 1.00 92.50 101 GLN A N 1
ATOM 802 C CA . GLN A 1 101 ? 5.228 -1.515 17.645 1.00 92.50 101 GLN A CA 1
ATOM 803 C C . GLN A 1 101 ? 3.877 -0.789 17.697 1.00 92.50 101 GLN A C 1
ATOM 805 O O . GLN A 1 101 ? 3.311 -0.631 18.771 1.00 92.50 101 GLN A O 1
ATOM 810 N N . VAL A 1 102 ? 3.308 -0.431 16.543 1.00 91.31 102 VAL A N 1
ATOM 811 C CA . VAL A 1 102 ? 2.016 0.275 16.473 1.00 91.31 102 VAL A CA 1
ATOM 812 C C . VAL A 1 102 ? 0.872 -0.558 17.053 1.00 91.31 102 VAL A C 1
ATOM 814 O O . VAL A 1 102 ? -0.036 -0.008 17.671 1.00 91.31 102 VAL A O 1
ATOM 817 N N . ARG A 1 103 ? 0.909 -1.887 16.892 1.00 88.50 103 ARG A N 1
ATOM 818 C CA . ARG A 1 103 ? -0.070 -2.778 17.536 1.00 88.50 103 ARG A CA 1
ATOM 819 C C . ARG A 1 103 ? 0.005 -2.717 19.055 1.00 88.50 103 ARG A C 1
ATOM 821 O O . ARG A 1 103 ? -1.036 -2.644 19.691 1.00 88.50 103 ARG A O 1
ATOM 828 N N . GLN A 1 104 ? 1.218 -2.747 19.604 1.00 88.38 104 GLN A N 1
ATOM 829 C CA . GLN A 1 104 ? 1.432 -2.659 21.048 1.00 88.38 104 GLN A CA 1
ATOM 830 C C . GLN A 1 104 ? 0.987 -1.297 21.586 1.00 88.38 104 GLN A C 1
ATOM 832 O O . GLN A 1 104 ? 0.339 -1.234 22.621 1.00 88.38 104 GLN A O 1
ATOM 837 N N . GLU A 1 105 ? 1.274 -0.213 20.864 1.00 85.38 105 GLU A N 1
ATOM 838 C CA . GLU A 1 105 ? 0.841 1.136 21.246 1.00 85.38 105 GLU A CA 1
ATOM 839 C C . GLU A 1 105 ? -0.690 1.261 21.291 1.00 85.38 105 GLU A C 1
ATOM 841 O O . GLU A 1 105 ? -1.231 1.796 22.254 1.00 85.38 105 GLU A O 1
ATOM 846 N N . GLY A 1 106 ? -1.406 0.717 20.302 1.00 77.38 106 GLY A N 1
ATOM 847 C CA . GLY A 1 106 ? -2.871 0.779 20.292 1.00 77.38 106 GLY A CA 1
ATOM 848 C C . GLY A 1 106 ? -3.572 -0.145 21.293 1.00 77.38 106 GLY A C 1
ATOM 849 O O . GLY A 1 106 ? -4.757 0.043 21.533 1.00 77.38 106 GLY A O 1
ATOM 850 N N . GLU A 1 107 ? -2.873 -1.121 21.880 1.00 65.19 107 GLU A N 1
ATOM 851 C CA . GLU A 1 107 ? -3.387 -1.917 23.007 1.00 65.19 107 GLU A CA 1
ATOM 852 C C . GLU A 1 107 ? -3.330 -1.132 24.329 1.00 65.19 107 GLU A C 1
ATOM 854 O O . GLU A 1 107 ? -4.115 -1.389 25.233 1.00 65.19 107 GLU A O 1
ATOM 859 N N . ILE A 1 108 ? -2.428 -0.149 24.434 1.00 62.56 108 ILE A N 1
ATOM 860 C CA . ILE A 1 108 ? -2.228 0.665 25.643 1.00 62.56 108 ILE A CA 1
ATOM 861 C C . ILE A 1 108 ? -3.221 1.840 25.711 1.00 62.56 108 ILE A C 1
ATOM 863 O O . ILE A 1 108 ? -3.534 2.313 26.801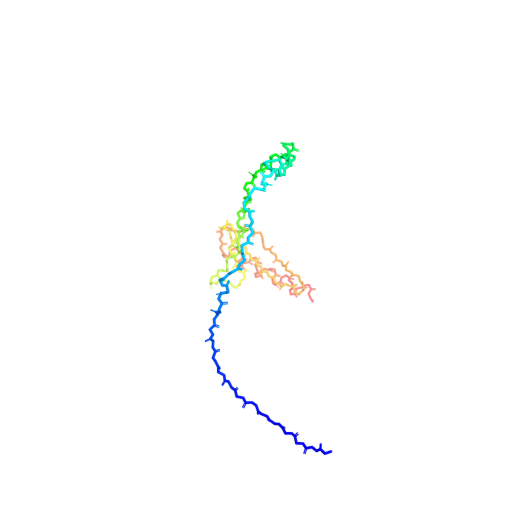 1.00 62.56 108 ILE A O 1
ATOM 867 N N . GLU A 1 109 ? -3.714 2.322 24.567 1.00 59.03 109 GLU A N 1
ATOM 868 C CA . GLU A 1 109 ? -4.703 3.414 24.496 1.00 59.03 109 GLU A CA 1
ATOM 869 C C . GLU A 1 109 ? -6.173 2.958 24.638 1.00 59.03 109 GLU A C 1
ATOM 871 O O . GLU A 1 109 ? -7.055 3.818 24.690 1.00 59.03 109 GLU A O 1
ATOM 876 N N . ALA A 1 110 ? -6.447 1.646 24.676 1.00 52.97 110 ALA A N 1
ATOM 877 C CA . ALA A 1 110 ? -7.797 1.065 24.680 1.00 52.97 110 ALA A CA 1
ATOM 878 C C . ALA A 1 110 ? -8.383 0.819 26.082 1.00 52.97 110 ALA A C 1
ATOM 880 O O . ALA A 1 110 ? -7.619 0.484 27.015 1.00 52.97 110 ALA A O 1
#